Protein AF-A0A0F9ML04-F1 (afdb_monomer_lite)

Organism: NCBI:txid412755

Secondary structure (DSSP, 8-state):
---SS--TTS--HHHHHHHHHHHHSEEEHHHHHHHHHHHH--TT--HHHIIIIIIHHHHHTTSEEEEEEE--SSTTSPPEEEEEEPTTGGG-HHHHH-HHHHHHHHHHHT-

Radius of gyration: 14.28 Å; chains: 1; bounding box: 44×28×36 Å

Sequence (111 aa):
MPRGYGSESIRQVGIIIRDLLLEKGEAYGQELHKLVKEETGRKKSSYSSFSANYIHTLLKLGMIERTRREPSSVPGFVDRQYWSLTPGAKDLMDIWRDPQGAWNRLRRKAI

Structure (mmCIF, N/CA/C/O backbone):
data_AF-A0A0F9ML04-F1
#
_entry.id   AF-A0A0F9ML04-F1
#
loop_
_atom_site.group_PDB
_atom_site.id
_atom_site.type_symbol
_atom_site.label_atom_id
_atom_site.label_alt_id
_atom_site.label_comp_id
_atom_site.label_asym_id
_atom_site.label_entity_id
_atom_site.label_seq_id
_atom_site.pdbx_PDB_ins_code
_atom_site.Cartn_x
_atom_site.Cartn_y
_atom_site.Cartn_z
_atom_site.occupancy
_atom_site.B_iso_or_equiv
_atom_site.auth_seq_id
_atom_site.auth_comp_id
_atom_site.auth_asym_id
_atom_site.auth_atom_id
_atom_site.pdbx_PDB_model_num
ATOM 1 N N . MET A 1 1 ? 25.910 10.179 1.113 1.00 34.81 1 MET A N 1
ATOM 2 C CA . MET A 1 1 ? 24.772 9.482 1.758 1.00 34.81 1 MET A CA 1
ATOM 3 C C . MET A 1 1 ? 23.662 9.304 0.734 1.00 34.81 1 MET A C 1
ATOM 5 O O . MET A 1 1 ? 23.216 10.324 0.211 1.00 34.81 1 MET A O 1
ATOM 9 N N . PRO A 1 2 ? 23.223 8.080 0.392 1.00 34.88 2 PRO A N 1
ATOM 10 C CA . PRO A 1 2 ? 22.089 7.940 -0.505 1.00 34.88 2 PRO A CA 1
ATOM 11 C C . PRO A 1 2 ? 20.822 8.396 0.230 1.00 34.88 2 PRO A C 1
ATOM 13 O O . PRO A 1 2 ? 20.440 7.841 1.256 1.00 34.88 2 PRO A O 1
ATOM 16 N N . ARG A 1 3 ? 20.185 9.453 -0.285 1.00 41.03 3 ARG A N 1
ATOM 17 C CA . ARG A 1 3 ? 18.835 9.881 0.107 1.00 41.03 3 ARG A CA 1
ATOM 18 C C . ARG A 1 3 ? 17.837 8.917 -0.531 1.00 41.03 3 ARG A C 1
ATOM 20 O O . ARG A 1 3 ? 17.305 9.183 -1.602 1.00 41.03 3 ARG A O 1
ATOM 27 N N . GLY A 1 4 ? 17.633 7.768 0.092 1.00 47.66 4 GLY A N 1
ATOM 28 C CA . GLY A 1 4 ? 16.727 6.741 -0.406 1.00 47.66 4 GLY A CA 1
ATOM 29 C C . GLY A 1 4 ? 16.544 5.645 0.629 1.00 47.66 4 GLY A C 1
ATOM 30 O O . GLY A 1 4 ? 17.362 5.501 1.532 1.00 47.66 4 GLY A O 1
ATOM 31 N N . TYR A 1 5 ? 15.455 4.891 0.512 1.00 46.31 5 TYR A N 1
ATOM 32 C CA . TYR A 1 5 ? 15.099 3.754 1.368 1.00 46.31 5 TYR A CA 1
ATOM 33 C C . TYR A 1 5 ? 16.046 2.545 1.162 1.00 46.31 5 TYR A C 1
ATOM 35 O O . TYR A 1 5 ? 15.589 1.424 0.992 1.00 46.31 5 TYR A O 1
ATOM 43 N N . GLY A 1 6 ? 17.361 2.770 1.135 1.00 40.53 6 GLY A N 1
ATOM 44 C CA . GLY A 1 6 ? 18.384 1.790 0.765 1.00 40.53 6 GLY A CA 1
ATOM 45 C C . GLY A 1 6 ? 19.390 1.499 1.876 1.00 40.53 6 GLY A C 1
ATOM 46 O O . GLY A 1 6 ? 20.584 1.502 1.602 1.00 40.53 6 GLY A O 1
ATOM 47 N N . SER A 1 7 ? 18.946 1.285 3.119 1.00 43.53 7 SER A N 1
ATOM 48 C CA . SER A 1 7 ? 19.803 0.700 4.162 1.00 43.53 7 SER A CA 1
ATOM 49 C C . SER A 1 7 ? 19.232 -0.628 4.654 1.00 43.53 7 SER A C 1
ATOM 51 O O . SER A 1 7 ? 18.032 -0.748 4.889 1.00 43.53 7 SER A O 1
ATOM 53 N N . GLU A 1 8 ? 20.127 -1.594 4.832 1.00 41.16 8 GLU A N 1
ATOM 54 C CA . GLU A 1 8 ? 19.924 -3.015 5.165 1.00 41.16 8 GLU A CA 1
ATOM 55 C C . GLU A 1 8 ? 19.145 -3.270 6.478 1.00 41.16 8 GLU A C 1
ATOM 57 O O . GLU A 1 8 ? 18.614 -4.351 6.694 1.00 41.16 8 GLU A O 1
ATOM 62 N N . SER A 1 9 ? 18.991 -2.249 7.326 1.00 44.66 9 SER A N 1
ATOM 63 C CA . SER A 1 9 ? 18.186 -2.260 8.559 1.00 44.66 9 SER A CA 1
ATOM 64 C C . SER A 1 9 ? 16.701 -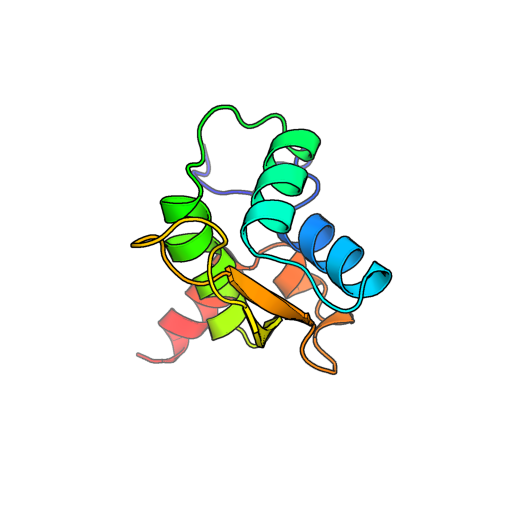1.923 8.365 1.00 44.66 9 SER A C 1
ATOM 66 O O . SER A 1 9 ? 15.922 -1.962 9.316 1.00 44.66 9 SER A O 1
ATOM 68 N N . ILE A 1 10 ? 16.282 -1.570 7.149 1.00 52.28 10 ILE A N 1
ATOM 69 C CA . ILE A 1 10 ? 14.879 -1.341 6.812 1.00 52.28 10 ILE A CA 1
ATOM 70 C C . ILE A 1 10 ? 14.360 -2.669 6.263 1.00 52.28 10 ILE A C 1
ATOM 72 O O . ILE A 1 10 ? 14.654 -2.997 5.114 1.00 52.28 10 ILE A O 1
ATOM 76 N N . ARG A 1 11 ? 13.535 -3.408 7.022 1.00 52.09 11 ARG A N 1
ATOM 77 C CA . ARG A 1 11 ? 12.521 -4.268 6.388 1.00 52.09 11 ARG A CA 1
ATOM 78 C C . ARG A 1 11 ? 11.821 -3.374 5.370 1.00 52.09 11 ARG A C 1
ATOM 80 O O . ARG A 1 11 ? 11.134 -2.427 5.755 1.00 52.09 11 ARG A O 1
ATOM 87 N N . GLN A 1 12 ? 12.143 -3.559 4.091 1.00 75.75 12 GLN A N 1
ATOM 88 C CA . GLN A 1 12 ? 11.762 -2.629 3.035 1.00 75.75 12 GLN A CA 1
ATOM 89 C C . GLN A 1 12 ? 10.254 -2.455 3.117 1.00 75.75 12 GLN A C 1
ATOM 91 O O . GLN A 1 12 ? 9.527 -3.441 3.153 1.00 75.75 12 GLN A O 1
ATOM 96 N N . VAL A 1 13 ? 9.793 -1.207 3.221 1.00 84.81 13 VAL A N 1
ATOM 97 C CA . VAL A 1 13 ? 8.381 -0.859 3.468 1.00 84.81 13 VAL A CA 1
ATOM 98 C C . VAL A 1 13 ? 7.429 -1.645 2.556 1.00 84.81 13 VAL A C 1
ATOM 100 O O . VAL A 1 13 ? 6.323 -1.987 2.958 1.00 84.81 13 VAL A O 1
ATOM 103 N N . GLY A 1 14 ? 7.887 -1.990 1.353 1.00 87.12 14 GLY A N 1
ATOM 104 C CA . GLY A 1 14 ? 7.126 -2.748 0.376 1.00 87.12 14 GLY A CA 1
ATOM 105 C C . GLY A 1 14 ? 6.911 -4.189 0.813 1.00 87.12 14 GLY A C 1
ATOM 106 O O . GLY A 1 14 ? 5.805 -4.683 0.682 1.00 87.12 14 GLY A O 1
ATOM 107 N N . ILE A 1 15 ? 7.915 -4.834 1.406 1.00 89.81 15 ILE A N 1
ATOM 108 C CA . ILE A 1 15 ? 7.807 -6.189 1.957 1.00 89.81 15 ILE A CA 1
ATOM 109 C C . ILE A 1 15 ? 6.800 -6.224 3.111 1.00 89.81 15 ILE A C 1
ATOM 111 O O . ILE A 1 15 ? 5.943 -7.096 3.126 1.00 89.81 15 ILE A O 1
ATOM 115 N N . ILE A 1 16 ? 6.833 -5.234 4.014 1.00 89.69 16 ILE A N 1
ATOM 116 C CA . ILE A 1 16 ? 5.864 -5.132 5.122 1.00 89.69 16 ILE A CA 1
ATOM 117 C C . ILE A 1 16 ? 4.433 -5.033 4.580 1.00 89.69 16 ILE A C 1
ATOM 119 O O . ILE A 1 16 ? 3.539 -5.745 5.030 1.00 89.69 16 ILE A O 1
ATOM 123 N N . ILE A 1 17 ? 4.214 -4.160 3.592 1.00 91.06 17 ILE A N 1
ATOM 124 C CA . ILE A 1 17 ? 2.897 -3.994 2.968 1.00 91.06 17 ILE A CA 1
ATOM 125 C C . ILE A 1 17 ? 2.479 -5.261 2.218 1.00 91.06 17 ILE A C 1
ATOM 127 O O . ILE A 1 17 ? 1.332 -5.679 2.344 1.00 91.06 17 ILE A O 1
ATOM 131 N N . ARG A 1 18 ? 3.391 -5.886 1.464 1.00 93.06 18 ARG A N 1
ATOM 132 C CA . ARG A 1 18 ? 3.134 -7.139 0.746 1.00 93.06 18 ARG A CA 1
ATOM 133 C C . ARG A 1 18 ? 2.669 -8.223 1.705 1.00 93.06 18 ARG A C 1
ATOM 135 O O . ARG A 1 18 ? 1.651 -8.846 1.443 1.00 93.06 18 ARG A O 1
ATOM 142 N N . ASP A 1 19 ? 3.404 -8.443 2.789 1.00 91.75 19 ASP A N 1
ATOM 143 C CA . ASP A 1 19 ? 3.107 -9.515 3.738 1.00 91.75 19 ASP A CA 1
ATOM 144 C C . ASP A 1 19 ? 1.760 -9.281 4.426 1.00 91.75 19 ASP A C 1
ATOM 146 O O . ASP A 1 19 ? 0.947 -10.200 4.484 1.00 91.75 19 ASP A O 1
ATOM 150 N N . LEU A 1 20 ? 1.459 -8.036 4.816 1.00 91.69 20 LEU A N 1
ATOM 151 C CA . LEU A 1 20 ? 0.153 -7.698 5.384 1.00 91.69 20 LEU A CA 1
ATOM 152 C C . LEU A 1 20 ? -0.995 -7.943 4.395 1.00 91.69 20 LEU A C 1
ATOM 154 O O . LEU A 1 20 ? -2.039 -8.470 4.772 1.00 91.69 20 LEU A O 1
ATOM 158 N N . LEU A 1 21 ? -0.825 -7.545 3.132 1.00 93.06 21 LEU A N 1
ATOM 159 C CA . LEU A 1 21 ? -1.847 -7.739 2.103 1.00 93.06 21 LEU A CA 1
ATOM 160 C C . LEU A 1 21 ? -1.985 -9.211 1.690 1.00 93.06 21 LEU A C 1
ATOM 162 O O . LEU A 1 21 ? -3.077 -9.623 1.316 1.00 93.06 21 LEU A O 1
ATOM 166 N N . LEU A 1 22 ? -0.916 -10.009 1.773 1.00 92.38 22 LEU A N 1
ATOM 167 C CA . LEU A 1 22 ? -0.983 -11.460 1.577 1.00 92.38 22 LEU A CA 1
ATOM 168 C C . LEU A 1 22 ? -1.755 -12.141 2.709 1.00 92.38 22 LEU A C 1
ATOM 170 O O . LEU A 1 22 ? -2.521 -13.061 2.446 1.00 92.38 22 LEU A O 1
ATOM 174 N N . GLU A 1 23 ? -1.556 -11.691 3.947 1.00 92.31 23 GLU A N 1
ATOM 175 C CA . GLU A 1 23 ? -2.216 -12.250 5.126 1.00 92.31 23 GLU A CA 1
ATOM 176 C C . GLU A 1 23 ? -3.701 -11.865 5.193 1.00 92.31 23 GLU A C 1
ATOM 178 O O . GLU A 1 23 ? -4.557 -12.723 5.401 1.00 92.31 23 GLU A O 1
ATOM 183 N N . LYS A 1 24 ? -4.021 -10.579 5.001 1.00 92.75 24 LYS A N 1
ATOM 184 C CA . LYS A 1 24 ? -5.389 -10.052 5.144 1.00 92.75 24 LYS A CA 1
ATOM 185 C C . LYS A 1 24 ? -6.210 -10.062 3.853 1.00 92.75 24 LYS A C 1
ATOM 187 O O . LYS A 1 24 ? -7.423 -9.875 3.907 1.00 92.75 24 LYS A O 1
ATOM 192 N N . GLY A 1 25 ? -5.573 -10.204 2.691 1.00 92.69 25 GLY A N 1
ATOM 193 C CA . GLY A 1 25 ? -6.191 -10.025 1.371 1.00 92.69 25 GLY A CA 1
ATOM 194 C C . GLY A 1 25 ? -6.392 -8.554 0.987 1.00 92.69 25 GLY A C 1
ATOM 195 O O . GLY A 1 25 ? -6.001 -8.134 -0.103 1.00 92.69 25 GLY A O 1
ATOM 196 N N . GLU A 1 26 ? -6.942 -7.745 1.896 1.00 93.50 26 GLU A N 1
ATOM 197 C CA . GLU A 1 26 ? -7.064 -6.294 1.742 1.00 93.50 26 GLU A CA 1
ATOM 198 C C . GLU A 1 26 ? -6.759 -5.536 3.040 1.00 93.50 26 GLU A C 1
ATOM 200 O O . GLU A 1 26 ? -6.907 -6.059 4.145 1.00 93.50 26 GLU A O 1
ATOM 205 N N . ALA A 1 27 ? -6.333 -4.278 2.916 1.00 93.25 27 ALA A N 1
ATOM 206 C CA . ALA A 1 27 ? -6.073 -3.414 4.064 1.00 93.25 27 ALA A CA 1
ATOM 207 C C . ALA A 1 27 ? -6.434 -1.954 3.788 1.00 93.25 27 ALA A C 1
ATOM 209 O O . ALA A 1 27 ? -6.275 -1.441 2.672 1.00 93.25 27 ALA A O 1
ATOM 210 N N . TYR A 1 28 ? -6.869 -1.254 4.835 1.00 91.81 28 TYR A N 1
ATOM 211 C CA . TYR A 1 28 ? -7.104 0.181 4.763 1.00 91.81 28 TYR A CA 1
ATOM 212 C C . TYR A 1 28 ? -5.775 0.945 4.694 1.00 91.81 28 TYR A C 1
ATOM 214 O O . TYR A 1 28 ? -4.809 0.624 5.389 1.00 91.81 28 TYR A O 1
ATOM 222 N N . GLY A 1 29 ? -5.726 2.025 3.909 1.00 89.31 29 GLY A N 1
ATOM 223 C CA . GLY A 1 29 ? -4.531 2.863 3.782 1.00 89.31 29 GLY A CA 1
ATOM 224 C C . GLY A 1 29 ? -3.924 3.321 5.119 1.00 89.31 29 GLY A C 1
ATOM 225 O O . GLY A 1 29 ? -2.699 3.318 5.257 1.00 89.31 29 GLY A O 1
ATOM 226 N N . GLN A 1 30 ? -4.738 3.690 6.119 1.00 88.31 30 GLN A N 1
ATOM 227 C CA . GLN A 1 30 ? -4.206 4.080 7.438 1.00 88.31 30 GLN A CA 1
ATOM 228 C C . GLN A 1 30 ? -3.639 2.888 8.216 1.00 88.31 30 GLN A C 1
ATOM 230 O O . GLN A 1 30 ? -2.669 3.067 8.945 1.00 88.31 30 GLN A O 1
ATOM 235 N N . GLU A 1 31 ? -4.203 1.685 8.068 1.00 89.69 31 GLU A N 1
ATOM 236 C CA . GLU A 1 31 ? -3.646 0.481 8.700 1.00 89.69 31 GLU A CA 1
ATOM 237 C C . GLU A 1 31 ? -2.255 0.180 8.140 1.00 89.69 31 GLU A C 1
ATOM 239 O O . GLU A 1 31 ? -1.322 -0.045 8.909 1.00 89.69 31 GLU A O 1
ATOM 244 N N . LEU A 1 32 ? -2.092 0.281 6.813 1.00 91.00 32 LEU A N 1
ATOM 245 C CA . LEU A 1 32 ? -0.788 0.159 6.156 1.00 91.00 32 LEU A CA 1
ATOM 246 C C . LEU A 1 32 ? 0.205 1.190 6.704 1.00 91.00 32 LEU A C 1
ATOM 248 O O . LEU A 1 32 ? 1.338 0.854 7.040 1.00 91.00 32 LEU A O 1
ATOM 252 N N . HIS A 1 33 ? -0.217 2.452 6.818 1.00 90.00 33 HIS A N 1
ATOM 253 C CA . HIS A 1 33 ? 0.640 3.524 7.329 1.00 90.00 33 HIS A CA 1
ATOM 254 C C . HIS A 1 33 ? 1.045 3.302 8.788 1.00 90.00 33 HIS A C 1
ATOM 256 O O . HIS A 1 33 ? 2.217 3.485 9.126 1.00 90.00 33 HIS A O 1
ATOM 262 N N . LYS A 1 34 ? 0.097 2.884 9.633 1.00 89.12 34 LYS A N 1
ATOM 263 C CA . LYS A 1 34 ? 0.330 2.586 11.047 1.00 89.12 34 LYS A CA 1
ATOM 264 C C . LYS A 1 34 ? 1.336 1.449 11.208 1.00 89.12 34 LYS A C 1
ATOM 266 O O . LYS A 1 34 ? 2.343 1.655 11.880 1.00 89.12 34 LYS A O 1
ATOM 271 N N . LEU A 1 35 ? 1.119 0.323 10.526 1.00 88.50 35 LEU A N 1
ATOM 272 C CA . LEU A 1 35 ? 2.024 -0.826 10.579 1.00 88.50 35 LEU A CA 1
ATOM 273 C C . LEU A 1 35 ? 3.434 -0.441 10.122 1.00 88.50 35 LEU A C 1
ATOM 275 O O . LEU A 1 35 ? 4.413 -0.697 10.811 1.00 88.50 35 LEU A O 1
ATOM 279 N N . VAL A 1 36 ? 3.547 0.257 8.989 1.00 86.56 36 VAL A N 1
ATOM 280 C CA . VAL A 1 36 ? 4.845 0.727 8.484 1.00 86.56 36 VAL A CA 1
ATOM 281 C C . VAL A 1 36 ? 5.537 1.640 9.494 1.00 86.56 36 VAL A C 1
ATOM 283 O O .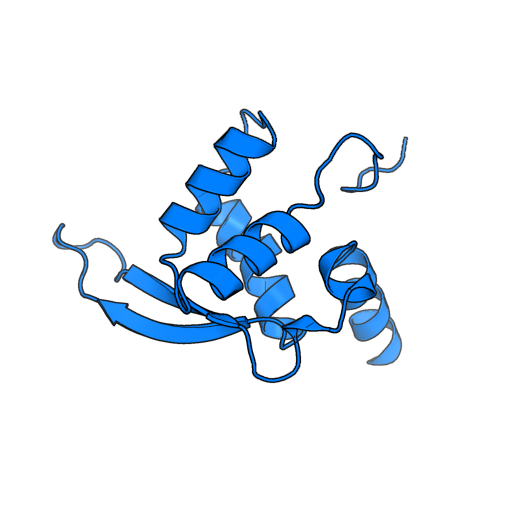 VAL A 1 36 ? 6.756 1.582 9.643 1.00 86.56 36 VAL A O 1
ATOM 286 N N . LYS A 1 37 ? 4.796 2.501 10.191 1.00 85.25 37 LYS A N 1
ATOM 287 C CA . LYS A 1 37 ? 5.361 3.396 11.204 1.00 85.25 37 LYS A CA 1
ATOM 288 C C . LYS A 1 37 ? 5.870 2.629 12.428 1.00 85.25 37 LYS A C 1
ATOM 290 O O . LYS A 1 37 ? 6.946 2.967 12.920 1.00 85.25 37 LYS A O 1
ATOM 295 N N . GLU A 1 38 ? 5.113 1.638 12.890 1.00 85.62 38 GLU A N 1
ATOM 296 C CA . GLU A 1 38 ? 5.465 0.765 14.017 1.00 85.62 38 GLU A CA 1
ATOM 297 C C . GLU A 1 38 ? 6.712 -0.065 13.691 1.00 85.62 38 GLU A C 1
ATOM 299 O O . GLU A 1 38 ? 7.709 0.023 14.404 1.00 85.62 38 GLU A O 1
ATOM 304 N N . GLU A 1 39 ? 6.713 -0.746 12.545 1.00 82.44 39 GLU A N 1
ATOM 305 C CA . GLU A 1 39 ? 7.802 -1.629 12.107 1.00 82.44 39 GLU A CA 1
ATOM 306 C C . GLU A 1 39 ? 9.090 -0.876 11.740 1.00 82.44 39 GLU A C 1
ATOM 308 O O . GLU A 1 39 ? 10.195 -1.363 11.962 1.00 82.44 39 GLU A O 1
ATOM 313 N N . THR A 1 40 ? 8.985 0.328 11.163 1.00 77.06 40 THR A N 1
ATOM 314 C CA . THR A 1 40 ? 10.178 1.098 10.756 1.00 77.06 40 THR A CA 1
ATOM 315 C C . THR A 1 40 ? 10.695 2.052 11.832 1.00 77.06 40 THR A C 1
ATOM 317 O O . THR A 1 40 ? 11.734 2.684 11.628 1.00 77.06 40 THR A O 1
ATOM 320 N N . GLY A 1 41 ? 9.959 2.244 12.932 1.00 73.50 41 GLY A N 1
ATOM 321 C CA . GLY A 1 41 ? 10.287 3.217 13.982 1.00 73.50 41 GLY A CA 1
ATOM 322 C C . GLY A 1 41 ? 10.354 4.678 13.502 1.00 73.50 41 GLY A C 1
ATOM 323 O O . GLY A 1 41 ? 10.867 5.558 14.204 1.00 73.50 41 GLY A O 1
ATOM 324 N N . ARG A 1 42 ? 9.873 4.986 12.287 1.00 67.19 42 ARG A N 1
ATOM 325 C CA . ARG A 1 42 ? 10.027 6.314 11.678 1.00 67.19 42 ARG A CA 1
ATOM 326 C C . ARG A 1 42 ? 9.050 7.318 12.280 1.00 67.19 42 ARG A C 1
ATOM 328 O O . ARG A 1 42 ? 7.853 7.296 12.017 1.00 67.19 42 ARG A O 1
ATOM 335 N N . LYS A 1 43 ? 9.584 8.308 12.998 1.00 57.47 43 LYS A N 1
ATOM 336 C CA . LYS A 1 43 ? 8.789 9.356 13.667 1.00 57.47 43 LYS A CA 1
ATOM 337 C C . LYS A 1 43 ? 8.015 10.320 12.743 1.00 57.47 43 LYS A C 1
ATOM 339 O O . LYS A 1 43 ? 7.122 10.992 13.246 1.00 57.47 43 LYS A O 1
ATOM 344 N N . LYS A 1 44 ? 8.340 10.451 11.444 1.00 55.59 44 LYS A N 1
ATOM 345 C CA . LYS A 1 44 ? 7.987 11.662 10.657 1.00 55.59 44 LYS A CA 1
ATOM 346 C C . LYS A 1 44 ? 7.180 11.492 9.356 1.00 55.59 44 LYS A C 1
ATOM 348 O O . LYS A 1 44 ? 6.961 12.500 8.690 1.00 55.59 44 LYS A O 1
ATOM 353 N N . SER A 1 45 ? 6.721 10.304 8.948 1.00 69.00 45 SER A N 1
ATOM 354 C CA . SER A 1 45 ? 5.856 10.240 7.751 1.00 69.00 45 SER A CA 1
ATOM 355 C C . SER A 1 45 ? 4.399 10.532 8.124 1.00 69.00 45 SER A C 1
ATOM 357 O O . SER A 1 45 ? 3.810 9.844 8.957 1.00 69.00 45 SER A O 1
ATOM 359 N N . SER A 1 46 ? 3.811 11.572 7.529 1.00 83.81 46 SER A N 1
ATOM 360 C CA . SER A 1 46 ? 2.364 11.792 7.590 1.00 83.81 46 SER A CA 1
ATOM 361 C C . SER A 1 46 ? 1.649 10.803 6.668 1.00 83.81 46 SER A C 1
ATOM 363 O O . SER A 1 46 ? 2.224 10.350 5.671 1.00 83.81 46 SER A O 1
ATOM 3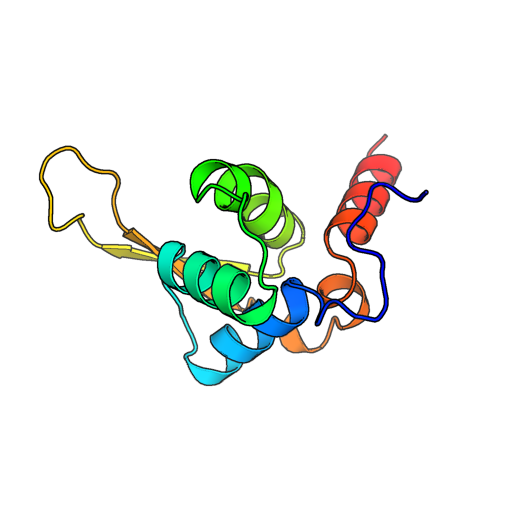65 N N . TYR A 1 47 ? 0.382 10.505 6.965 1.00 85.00 47 TYR A N 1
ATOM 366 C CA . TYR A 1 47 ? -0.443 9.662 6.098 1.00 85.00 47 TYR A CA 1
ATOM 367 C C . TYR A 1 47 ? -0.551 10.244 4.682 1.00 85.00 47 TYR A C 1
ATOM 369 O O . TYR A 1 47 ? -0.414 9.518 3.703 1.00 85.00 47 TYR A O 1
ATOM 377 N N . SER A 1 48 ? -0.709 11.568 4.565 1.00 85.31 48 SER A N 1
ATOM 378 C CA . SER A 1 48 ? -0.773 12.254 3.269 1.00 85.31 48 SER A CA 1
ATOM 379 C C . SER A 1 48 ? 0.488 12.005 2.432 1.00 85.31 48 SER A C 1
ATOM 381 O O . SER A 1 48 ? 0.393 11.550 1.294 1.00 85.31 48 SER A O 1
ATOM 383 N N . SER A 1 49 ? 1.681 12.178 3.015 1.00 83.62 49 SER A N 1
ATOM 384 C CA . SER A 1 49 ? 2.942 11.910 2.313 1.00 83.62 49 SER A CA 1
ATOM 385 C C . SER A 1 49 ? 3.124 10.431 1.977 1.00 83.62 49 SER A C 1
ATOM 387 O O . SER A 1 49 ? 3.654 10.111 0.912 1.00 83.62 49 SER A O 1
ATOM 389 N N . PHE A 1 50 ? 2.697 9.526 2.860 1.00 87.31 50 PHE A N 1
ATOM 390 C CA . PHE A 1 50 ? 2.732 8.086 2.609 1.00 87.31 50 PHE A CA 1
ATOM 391 C C . PHE A 1 50 ? 1.806 7.693 1.450 1.00 87.31 50 PHE A C 1
ATOM 393 O O . PHE A 1 50 ? 2.231 6.996 0.531 1.00 87.31 50 PHE A O 1
ATOM 400 N N . SER A 1 51 ? 0.577 8.206 1.435 1.00 86.94 51 SER A N 1
ATOM 401 C CA . SER A 1 51 ? -0.391 7.946 0.373 1.00 86.94 51 SER A CA 1
ATOM 402 C C . SER A 1 51 ? 0.064 8.535 -0.968 1.00 86.94 51 SER A C 1
ATOM 404 O O . SER A 1 51 ? 0.059 7.844 -1.986 1.00 86.94 51 SER A O 1
ATOM 406 N N . ALA A 1 52 ? 0.487 9.802 -0.977 1.00 85.88 52 ALA A N 1
ATOM 407 C CA . ALA A 1 52 ? 0.854 10.518 -2.198 1.00 85.88 52 ALA A CA 1
ATOM 408 C C . ALA A 1 52 ? 2.135 9.983 -2.850 1.00 85.88 52 ALA A C 1
ATOM 410 O O . ALA A 1 52 ? 2.228 9.969 -4.073 1.00 85.88 52 ALA A O 1
ATOM 411 N N . ASN A 1 53 ? 3.113 9.536 -2.055 1.00 84.88 53 ASN A N 1
ATOM 412 C CA . ASN A 1 53 ? 4.391 9.067 -2.593 1.00 84.88 53 ASN A CA 1
ATOM 413 C C . ASN A 1 53 ? 4.457 7.544 -2.679 1.00 84.88 53 ASN A C 1
ATOM 415 O O . ASN A 1 53 ? 4.833 7.005 -3.715 1.00 84.88 53 ASN A O 1
ATOM 419 N N . TYR A 1 54 ? 4.101 6.834 -1.608 1.00 87.88 54 TYR A N 1
ATOM 420 C CA . TYR A 1 54 ? 4.349 5.399 -1.513 1.00 87.88 54 TYR A CA 1
ATOM 421 C C . TYR A 1 54 ? 3.224 4.574 -2.135 1.00 87.88 54 TYR A C 1
ATOM 423 O O . TYR A 1 54 ? 3.459 3.837 -3.091 1.00 87.88 54 TYR A O 1
ATOM 431 N N . ILE A 1 55 ? 1.989 4.757 -1.658 1.00 91.00 55 ILE A N 1
ATOM 432 C CA . ILE A 1 55 ? 0.813 4.057 -2.202 1.00 91.00 55 ILE A CA 1
ATOM 433 C C . ILE A 1 55 ? 0.624 4.400 -3.681 1.00 91.00 55 ILE A C 1
ATOM 435 O O . ILE A 1 55 ? 0.394 3.508 -4.493 1.00 91.00 55 ILE A O 1
ATOM 439 N N . HIS A 1 56 ? 0.801 5.670 -4.060 1.00 90.75 56 HIS A N 1
ATOM 440 C CA . HIS A 1 56 ? 0.754 6.068 -5.466 1.00 90.75 56 HIS A CA 1
ATOM 441 C C . HIS A 1 56 ? 1.802 5.345 -6.324 1.00 90.75 56 HIS A C 1
ATOM 443 O O . HIS A 1 56 ? 1.481 4.895 -7.420 1.00 90.75 56 HIS A O 1
ATOM 449 N N . THR A 1 57 ? 3.035 5.201 -5.829 1.00 91.06 57 THR A N 1
ATOM 450 C CA . THR A 1 57 ? 4.099 4.478 -6.541 1.00 91.06 57 THR A CA 1
ATOM 451 C C . THR A 1 57 ? 3.743 3.006 -6.727 1.00 91.06 57 THR A C 1
ATOM 453 O O . THR A 1 57 ? 3.847 2.495 -7.839 1.00 91.06 57 THR A O 1
ATOM 456 N N . LEU A 1 58 ? 3.263 2.333 -5.677 1.00 92.69 58 LEU A N 1
ATOM 457 C CA . LEU A 1 58 ? 2.829 0.935 -5.766 1.00 92.69 58 LEU A CA 1
ATOM 458 C C . LEU A 1 58 ? 1.671 0.755 -6.755 1.00 92.69 58 LEU A C 1
ATOM 460 O O . LEU A 1 58 ? 1.698 -0.171 -7.562 1.00 92.69 58 LEU A O 1
ATOM 464 N N . LEU A 1 59 ? 0.701 1.671 -6.741 1.00 93.62 59 LEU A N 1
ATOM 465 C CA . LEU A 1 59 ? -0.418 1.667 -7.682 1.00 93.62 59 LEU A CA 1
ATOM 466 C C . LEU A 1 59 ? 0.063 1.848 -9.128 1.00 93.62 59 LEU A C 1
ATOM 468 O O . LEU A 1 59 ? -0.376 1.139 -10.027 1.00 93.62 59 LEU A O 1
ATOM 472 N N . LYS A 1 60 ? 0.992 2.780 -9.366 1.00 92.25 60 LYS A N 1
ATOM 473 C CA . LYS A 1 60 ? 1.556 3.035 -10.700 1.00 92.25 60 LYS A CA 1
ATOM 474 C C . LYS A 1 60 ? 2.415 1.889 -11.228 1.00 92.25 60 LYS A C 1
ATOM 476 O O . LYS A 1 60 ? 2.505 1.718 -12.439 1.00 92.25 60 LYS A O 1
ATOM 481 N N . LEU A 1 61 ? 3.029 1.123 -10.335 1.00 91.38 61 LEU A N 1
ATOM 482 C CA . LEU A 1 61 ? 3.770 -0.091 -10.667 1.00 91.38 61 LEU A CA 1
ATOM 483 C C . LEU A 1 61 ? 2.867 -1.321 -10.829 1.0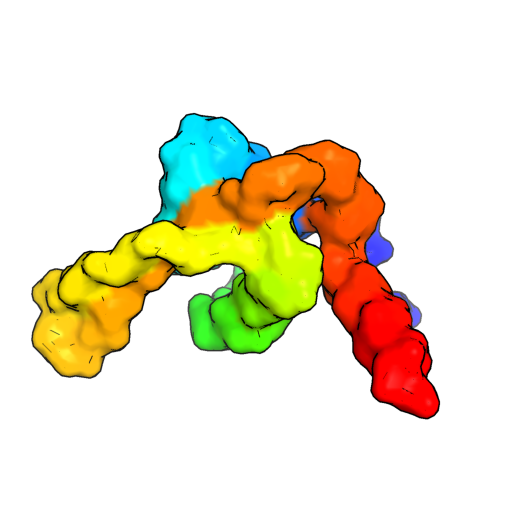0 91.38 61 LEU A C 1
ATOM 485 O O . LEU A 1 61 ? 3.376 -2.385 -11.159 1.00 91.38 61 LEU A O 1
ATOM 489 N N . GLY A 1 62 ? 1.556 -1.196 -10.589 1.00 94.12 62 GLY A N 1
ATOM 490 C CA . GLY A 1 62 ? 0.617 -2.316 -10.657 1.00 94.12 62 GLY A CA 1
ATOM 491 C C . GLY A 1 62 ? 0.786 -3.327 -9.523 1.00 94.12 62 GLY A C 1
ATOM 492 O O . GLY A 1 62 ? 0.341 -4.461 -9.651 1.00 94.12 62 GLY A O 1
ATOM 493 N N . MET A 1 63 ? 1.422 -2.940 -8.416 1.00 95.06 63 MET A N 1
ATOM 494 C CA . MET A 1 63 ? 1.705 -3.836 -7.288 1.00 95.06 63 MET A CA 1
ATOM 495 C C . MET A 1 63 ? 0.492 -4.029 -6.376 1.00 95.06 63 MET A C 1
ATOM 497 O O . MET A 1 63 ? 0.342 -5.073 -5.743 1.00 95.06 63 MET A O 1
ATOM 501 N N . ILE A 1 64 ? -0.350 -3.001 -6.299 1.00 96.00 64 ILE A N 1
ATOM 502 C CA . ILE A 1 64 ? -1.593 -2.991 -5.534 1.00 96.00 64 ILE A CA 1
ATOM 503 C C . ILE A 1 64 ? -2.715 -2.409 -6.383 1.00 96.00 64 ILE A C 1
ATOM 505 O O . ILE A 1 64 ? -2.468 -1.587 -7.272 1.00 96.00 64 ILE A O 1
ATOM 509 N N . GLU A 1 65 ? -3.946 -2.743 -6.027 1.00 95.56 65 GLU A N 1
ATOM 510 C CA . GLU A 1 65 ? -5.151 -2.209 -6.650 1.00 95.56 65 GLU A CA 1
ATOM 511 C C . GLU A 1 65 ? -6.155 -1.702 -5.610 1.00 95.56 65 GLU A C 1
ATOM 513 O O . GLU A 1 65 ? -6.052 -1.984 -4.415 1.00 95.56 65 GLU A O 1
ATOM 518 N N . ARG A 1 66 ? -7.105 -0.876 -6.060 1.00 94.69 66 ARG A N 1
ATOM 519 C CA . ARG A 1 66 ? -8.189 -0.363 -5.212 1.00 94.69 66 ARG A CA 1
ATOM 520 C C . ARG A 1 66 ? -9.283 -1.421 -5.137 1.00 94.69 66 ARG A C 1
ATOM 522 O O . ARG A 1 66 ? -9.841 -1.742 -6.179 1.00 94.69 66 ARG A O 1
ATOM 529 N N . THR A 1 67 ? -9.643 -1.874 -3.938 1.00 93.38 67 THR A N 1
ATOM 530 C CA . THR A 1 67 ? -10.734 -2.851 -3.771 1.00 93.38 67 THR A CA 1
ATOM 531 C C . THR A 1 67 ? -12.071 -2.170 -3.538 1.00 93.38 67 THR A C 1
ATOM 533 O O . THR A 1 67 ? -12.947 -2.171 -4.398 1.00 93.38 67 THR A O 1
ATOM 536 N N . ARG A 1 68 ? -12.228 -1.538 -2.376 1.00 91.81 68 ARG A N 1
ATOM 537 C CA . ARG A 1 68 ? -13.487 -0.928 -1.954 1.00 91.81 68 ARG A CA 1
ATOM 538 C C . ARG A 1 68 ? -13.280 0.396 -1.243 1.00 91.81 68 ARG A C 1
ATOM 540 O O . ARG A 1 68 ? -12.187 0.721 -0.769 1.00 91.81 68 ARG A O 1
ATOM 547 N N . ARG A 1 69 ? -14.360 1.170 -1.205 1.00 91.75 69 ARG A N 1
ATOM 548 C CA . ARG A 1 69 ? -14.463 2.406 -0.436 1.00 91.75 69 ARG A CA 1
ATOM 549 C C . ARG A 1 69 ? -15.528 2.245 0.627 1.00 91.75 69 ARG A C 1
ATOM 551 O O . ARG A 1 69 ? -16.613 1.756 0.329 1.00 91.75 69 ARG A O 1
ATOM 558 N N . GLU A 1 70 ? -15.213 2.677 1.836 1.00 90.62 70 GLU A N 1
ATOM 559 C CA . GLU A 1 70 ? -16.188 2.790 2.914 1.00 90.62 70 GLU A CA 1
ATOM 560 C C . GLU A 1 70 ? -16.334 4.260 3.309 1.00 90.62 70 GLU A C 1
ATOM 562 O O . GLU A 1 70 ? -15.316 4.952 3.423 1.00 90.62 70 GLU A O 1
ATOM 567 N N . PRO A 1 71 ? -17.560 4.744 3.561 1.00 88.38 71 PRO A N 1
ATOM 568 C CA . PRO A 1 71 ? -17.763 6.076 4.102 1.00 88.38 71 PRO A CA 1
ATOM 569 C C . PRO A 1 71 ? -16.955 6.277 5.382 1.00 88.38 71 PRO A C 1
ATOM 571 O O . PRO A 1 71 ? -16.874 5.389 6.240 1.00 88.38 71 PRO A O 1
ATOM 574 N N . SER A 1 72 ? -16.357 7.455 5.533 1.00 83.56 72 SER A N 1
ATOM 575 C CA . SER A 1 72 ? -15.755 7.810 6.815 1.00 83.56 72 SER A CA 1
ATOM 576 C C . SER A 1 72 ? -16.831 7.848 7.902 1.00 83.56 72 SER A C 1
ATOM 578 O O . SER A 1 72 ? -17.894 8.436 7.722 1.00 83.56 72 SER A O 1
ATOM 580 N N . SER A 1 73 ? -16.530 7.286 9.075 1.00 81.19 73 SER A N 1
ATOM 581 C CA . SER A 1 73 ? -17.393 7.406 10.258 1.00 81.19 73 SER A CA 1
ATOM 582 C C . SER A 1 73 ? -17.515 8.853 10.763 1.00 81.19 73 SER A C 1
ATOM 584 O O . SER A 1 73 ? -18.374 9.134 11.592 1.00 81.19 73 SER A O 1
ATOM 586 N N . VAL A 1 74 ? -16.653 9.762 10.290 1.00 81.88 74 VAL A N 1
ATOM 587 C CA . VAL A 1 74 ? -16.678 11.191 10.624 1.00 81.88 74 VAL A CA 1
ATOM 588 C C . VAL A 1 74 ? -17.194 11.986 9.418 1.00 81.88 74 VAL A C 1
ATOM 590 O O . VAL A 1 74 ? -16.553 11.940 8.362 1.00 81.88 74 VAL A O 1
ATOM 593 N N . PRO A 1 75 ? -18.306 12.735 9.551 1.00 80.81 75 PRO A N 1
ATOM 594 C CA . PRO A 1 75 ? -18.832 13.580 8.481 1.00 80.81 75 PRO A CA 1
ATOM 595 C C . PRO A 1 75 ? -17.801 14.600 7.978 1.00 80.81 75 PRO A C 1
ATOM 597 O O . PRO A 1 75 ? -17.098 15.228 8.768 1.00 80.81 75 PRO A O 1
ATOM 600 N N . GLY A 1 76 ? -17.704 14.766 6.656 1.00 78.56 76 GLY A N 1
ATOM 601 C CA . GLY A 1 76 ? -16.766 15.700 6.015 1.00 78.56 76 GLY A CA 1
ATOM 602 C C . GLY A 1 76 ? -15.325 15.189 5.875 1.00 78.56 76 GLY A C 1
ATOM 603 O O . GLY A 1 76 ? -14.495 15.874 5.280 1.00 78.56 76 GLY A O 1
ATOM 604 N N . PHE A 1 77 ? -15.016 13.990 6.379 1.00 81.88 77 PHE A N 1
ATOM 605 C CA . PHE A 1 77 ? -13.724 13.339 6.157 1.00 81.88 77 PHE A CA 1
ATOM 606 C C . PHE A 1 77 ? -13.756 12.468 4.901 1.00 81.88 77 PHE A C 1
ATOM 608 O O . PHE A 1 77 ? -14.798 11.959 4.500 1.00 81.88 77 PHE A O 1
ATOM 615 N N . VAL A 1 78 ? -12.582 12.281 4.295 1.00 83.31 78 VAL A N 1
ATOM 616 C CA . VAL A 1 78 ? -12.415 11.461 3.091 1.00 83.31 78 VAL A CA 1
ATOM 617 C C . VAL A 1 78 ? -12.740 9.997 3.392 1.00 83.31 78 VAL A C 1
ATOM 619 O O . VAL A 1 78 ? -12.285 9.457 4.403 1.00 83.31 78 VAL A O 1
ATOM 622 N N . ASP A 1 79 ? -13.471 9.355 2.481 1.00 89.38 79 ASP A N 1
ATOM 623 C CA . ASP A 1 79 ? -13.791 7.929 2.537 1.00 89.38 79 ASP A CA 1
ATOM 624 C C . ASP A 1 79 ? -12.548 7.051 2.718 1.00 89.38 79 ASP A C 1
ATOM 626 O O . ASP A 1 79 ? -11.445 7.329 2.224 1.00 89.38 79 ASP A O 1
ATOM 630 N N . ARG A 1 80 ? -12.741 5.933 3.414 1.00 90.44 80 ARG A N 1
ATOM 631 C CA . ARG A 1 80 ? -11.708 4.926 3.623 1.00 90.44 80 ARG A CA 1
ATOM 632 C C . ARG A 1 80 ? -11.492 4.149 2.333 1.00 90.44 80 ARG A C 1
ATOM 634 O O . ARG A 1 80 ? -12.395 3.477 1.852 1.00 90.44 80 ARG A O 1
ATOM 641 N N . GLN A 1 81 ? -10.282 4.216 1.788 1.00 93.00 81 GLN A N 1
ATOM 642 C CA . GLN A 1 81 ? -9.876 3.435 0.621 1.00 93.00 81 GLN A CA 1
ATOM 643 C C . GLN A 1 81 ? -9.080 2.200 1.050 1.00 93.00 81 GLN A C 1
ATOM 645 O O . GLN A 1 81 ? -8.019 2.332 1.673 1.00 93.00 81 GLN A O 1
ATOM 650 N N . TYR A 1 82 ? -9.578 1.030 0.659 1.00 94.56 82 TYR A N 1
ATOM 651 C CA . TYR A 1 82 ? -8.916 -0.258 0.843 1.00 94.56 82 TYR A CA 1
ATOM 652 C C . TYR A 1 82 ? -8.103 -0.642 -0.393 1.00 94.56 82 TYR A C 1
ATOM 654 O O . TYR A 1 82 ? -8.408 -0.214 -1.517 1.00 94.56 82 TYR A O 1
ATOM 662 N N . TRP A 1 83 ? -7.048 -1.413 -0.152 1.00 95.44 83 TRP A N 1
ATOM 663 C CA . TRP A 1 83 ? -6.090 -1.860 -1.154 1.00 95.44 83 TRP A CA 1
ATOM 664 C C . TRP A 1 83 ? -5.858 -3.357 -1.018 1.00 95.44 83 TRP A C 1
ATOM 666 O O . TRP A 1 83 ? -5.767 -3.847 0.106 1.00 95.44 83 TRP A O 1
ATOM 676 N N . SER A 1 84 ? -5.702 -4.047 -2.141 1.00 96.06 84 SER A N 1
ATOM 677 C CA . SER A 1 84 ? -5.269 -5.445 -2.204 1.00 96.06 84 SER A CA 1
ATOM 678 C C . SER A 1 84 ? -4.023 -5.581 -3.065 1.00 96.06 84 SER A C 1
ATOM 680 O O . SER A 1 84 ? -3.608 -4.646 -3.757 1.00 96.06 84 SER A O 1
ATOM 682 N N . LEU A 1 85 ? -3.415 -6.762 -3.015 1.00 95.31 85 LEU A N 1
ATOM 683 C CA . LEU A 1 85 ? -2.387 -7.152 -3.968 1.00 95.31 85 LEU A CA 1
ATOM 684 C C . LEU A 1 85 ? -2.999 -7.433 -5.331 1.00 95.31 85 LEU A C 1
ATOM 686 O O . LEU A 1 85 ? -3.933 -8.224 -5.438 1.00 95.31 85 LEU A O 1
ATOM 690 N N . THR A 1 86 ? -2.395 -6.867 -6.370 1.00 94.50 86 THR A N 1
ATOM 691 C CA . THR A 1 86 ? -2.705 -7.263 -7.742 1.00 94.50 86 THR A CA 1
ATOM 692 C C . THR A 1 86 ? -2.301 -8.730 -7.954 1.00 94.50 86 THR A C 1
ATOM 694 O O . THR A 1 86 ? -1.205 -9.130 -7.530 1.00 94.50 86 THR A O 1
ATOM 697 N N . PRO A 1 87 ? -3.115 -9.551 -8.643 1.00 90.62 87 PRO A N 1
ATOM 698 C CA . PRO A 1 87 ? -2.740 -10.917 -8.996 1.00 90.62 87 PRO A CA 1
ATOM 699 C C . PRO A 1 87 ? -1.370 -10.981 -9.693 1.00 90.62 87 PRO A C 1
ATOM 701 O O . PRO A 1 87 ? -1.091 -10.228 -10.621 1.00 90.62 87 PRO A O 1
ATOM 704 N N . GLY A 1 88 ? -0.488 -11.866 -9.220 1.00 87.94 88 GLY A N 1
ATOM 705 C CA . GLY A 1 88 ? 0.875 -12.025 -9.750 1.00 87.94 88 GLY A CA 1
ATOM 706 C C . GLY A 1 88 ? 1.905 -11.005 -9.243 1.00 87.94 88 GLY A C 1
ATOM 707 O O . GLY A 1 88 ? 3.104 -11.248 -9.368 1.00 87.94 88 GLY A O 1
ATOM 708 N N . ALA A 1 89 ? 1.493 -9.916 -8.583 1.00 90.50 89 ALA A N 1
ATOM 709 C CA . ALA A 1 89 ? 2.440 -8.950 -8.019 1.00 90.50 89 ALA A CA 1
ATOM 710 C C . ALA A 1 89 ? 3.212 -9.504 -6.814 1.00 90.50 89 ALA A C 1
ATOM 712 O O . ALA A 1 89 ? 4.297 -9.014 -6.496 1.00 90.50 89 ALA A O 1
ATOM 713 N N . LYS A 1 90 ? 2.682 -10.536 -6.143 1.00 90.00 90 LYS A N 1
ATOM 714 C CA . LYS A 1 90 ? 3.296 -11.139 -4.953 1.00 90.00 90 LYS A CA 1
ATOM 715 C C . LYS A 1 90 ? 4.720 -11.645 -5.199 1.00 90.00 90 LYS A C 1
ATOM 717 O O . LYS A 1 90 ? 5.517 -11.578 -4.277 1.00 90.00 90 LYS A O 1
ATOM 722 N N . ASP A 1 91 ? 5.038 -12.095 -6.414 1.00 89.62 91 ASP A N 1
ATOM 723 C CA . ASP A 1 91 ? 6.317 -12.741 -6.740 1.00 89.62 91 ASP A CA 1
ATOM 724 C C . ASP A 1 91 ? 7.371 -11.738 -7.252 1.00 89.62 91 ASP A C 1
ATOM 726 O O . ASP A 1 91 ? 8.550 -12.066 -7.383 1.00 89.62 91 ASP A O 1
ATOM 730 N N . LEU A 1 92 ? 6.984 -10.475 -7.478 1.00 90.56 92 LEU A N 1
ATOM 731 C CA . LEU A 1 92 ? 7.850 -9.406 -7.991 1.00 90.56 92 LEU A CA 1
ATOM 732 C C . LEU A 1 92 ? 8.733 -8.806 -6.884 1.00 90.56 92 LEU A C 1
ATOM 734 O O . LEU A 1 92 ? 8.670 -7.611 -6.575 1.00 90.56 92 LEU A O 1
ATOM 738 N N . MET A 1 93 ? 9.552 -9.656 -6.261 1.00 87.88 93 MET A N 1
ATOM 739 C CA . MET A 1 93 ? 10.377 -9.323 -5.096 1.00 87.88 93 MET A CA 1
ATOM 740 C C . MET A 1 93 ? 11.238 -8.084 -5.310 1.00 87.88 93 MET A C 1
ATOM 742 O O . MET A 1 93 ? 11.261 -7.215 -4.447 1.00 87.88 93 MET A O 1
ATOM 746 N N . ASP A 1 94 ? 11.891 -7.953 -6.461 1.00 86.94 94 ASP A N 1
ATOM 747 C CA . ASP A 1 94 ? 12.771 -6.812 -6.730 1.00 86.94 94 ASP A CA 1
ATOM 748 C C . ASP A 1 94 ? 12.029 -5.472 -6.700 1.00 86.94 94 ASP A C 1
ATOM 750 O O . ASP A 1 94 ? 12.581 -4.461 -6.260 1.00 86.94 94 ASP A 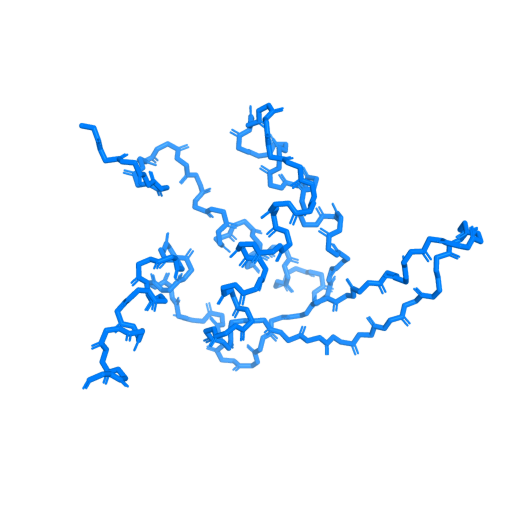O 1
ATOM 754 N N . ILE A 1 95 ? 10.758 -5.463 -7.115 1.00 89.69 95 ILE A N 1
ATOM 755 C CA . ILE A 1 95 ? 9.915 -4.269 -7.055 1.00 89.69 95 ILE A CA 1
ATOM 756 C C . ILE A 1 95 ? 9.478 -4.008 -5.616 1.00 89.69 95 ILE A C 1
ATOM 758 O O . ILE A 1 95 ? 9.527 -2.864 -5.182 1.00 89.69 95 ILE A O 1
ATOM 762 N N . TRP A 1 96 ? 9.109 -5.036 -4.846 1.00 89.69 96 TRP A N 1
ATOM 763 C CA . TRP A 1 96 ? 8.778 -4.869 -3.423 1.00 89.69 96 TRP A CA 1
ATOM 764 C C . TRP A 1 96 ? 9.954 -4.376 -2.586 1.00 89.69 96 TRP A C 1
ATOM 766 O O . TRP A 1 96 ? 9.760 -3.633 -1.619 1.00 89.69 96 TRP A O 1
ATOM 776 N N . ARG A 1 97 ? 11.167 -4.780 -2.966 1.00 87.94 97 ARG A N 1
ATOM 777 C CA . ARG A 1 97 ? 12.393 -4.375 -2.292 1.00 87.94 97 ARG A CA 1
ATOM 778 C C . ARG A 1 97 ? 12.726 -2.905 -2.531 1.00 87.94 97 ARG A C 1
ATOM 780 O O . ARG A 1 97 ? 13.081 -2.192 -1.594 1.00 87.94 97 ARG A O 1
ATOM 787 N N . ASP A 1 98 ? 12.554 -2.433 -3.764 1.00 86.38 98 ASP A N 1
ATOM 788 C CA . ASP A 1 98 ? 12.775 -1.030 -4.124 1.00 86.38 98 ASP A CA 1
ATOM 789 C C . ASP A 1 98 ? 11.713 -0.492 -5.106 1.00 86.38 98 ASP A C 1
ATOM 791 O O . ASP A 1 98 ? 11.979 -0.326 -6.307 1.00 86.38 98 ASP A O 1
ATOM 795 N N . PRO A 1 99 ? 10.504 -0.151 -4.612 1.00 88.19 99 PRO A N 1
ATOM 796 C CA . PRO A 1 99 ? 9.452 0.374 -5.477 1.00 88.19 99 PRO A CA 1
ATOM 797 C C . PRO A 1 99 ? 9.841 1.711 -6.107 1.00 88.19 99 PRO A C 1
ATOM 799 O O . PRO A 1 99 ? 9.564 1.966 -7.275 1.00 88.19 99 PRO A O 1
ATOM 802 N N . GLN A 1 100 ? 10.530 2.580 -5.362 1.00 85.69 100 GLN A N 1
ATOM 803 C CA . GLN A 1 100 ? 10.904 3.897 -5.874 1.00 85.69 100 GLN A CA 1
ATOM 804 C C . GLN A 1 100 ? 11.930 3.785 -7.007 1.00 85.69 100 GLN A C 1
ATOM 806 O O . GLN A 1 100 ? 11.807 4.487 -8.016 1.00 85.69 100 GLN A O 1
ATOM 811 N N . GLY A 1 101 ? 12.928 2.908 -6.875 1.00 86.25 101 GLY A N 1
ATOM 812 C CA . GLY A 1 101 ? 13.876 2.629 -7.950 1.00 86.25 101 GLY A CA 1
ATOM 813 C C . GLY A 1 101 ? 13.206 1.992 -9.164 1.00 86.25 101 GLY A C 1
ATOM 814 O O . GLY A 1 101 ? 13.484 2.403 -10.294 1.00 86.25 101 GLY A O 1
ATOM 815 N N . ALA A 1 102 ? 12.271 1.058 -8.961 1.00 87.31 102 ALA A N 1
ATOM 816 C CA . ALA A 1 102 ? 11.469 0.490 -10.046 1.00 87.31 102 ALA A CA 1
ATOM 817 C C . ALA A 1 102 ? 10.674 1.569 -10.803 1.00 87.31 102 ALA A C 1
ATOM 819 O O . ALA A 1 102 ? 10.753 1.643 -12.032 1.00 87.31 102 ALA A O 1
ATOM 820 N N . TRP A 1 103 ? 10.001 2.467 -10.082 1.00 86.75 103 TRP A N 1
ATOM 821 C CA . TRP A 1 103 ? 9.243 3.567 -10.682 1.00 86.75 103 TRP A CA 1
ATOM 822 C C . TRP A 1 103 ? 10.128 4.554 -11.438 1.00 86.75 103 TRP A C 1
ATOM 824 O O . TRP A 1 103 ? 9.813 4.935 -12.564 1.00 86.75 103 TRP A O 1
ATOM 834 N N . ASN A 1 104 ? 11.277 4.924 -10.872 1.00 85.62 104 ASN A N 1
ATOM 835 C CA . ASN A 1 104 ? 12.229 5.804 -11.546 1.00 85.62 104 ASN A CA 1
ATOM 836 C C . ASN A 1 104 ? 12.763 5.181 -12.846 1.00 85.62 104 ASN A C 1
ATOM 838 O O . ASN A 1 104 ? 12.912 5.890 -13.842 1.00 85.62 104 ASN A O 1
ATOM 842 N N . ARG A 1 105 ? 13.032 3.866 -12.860 1.00 86.38 105 ARG A N 1
ATOM 843 C CA . ARG A 1 105 ? 13.433 3.141 -14.078 1.00 86.38 105 ARG A CA 1
ATOM 844 C C . ARG A 1 105 ? 12.331 3.163 -15.134 1.00 86.38 105 ARG A C 1
ATOM 846 O O . ARG A 1 105 ? 12.633 3.411 -16.297 1.00 86.38 105 ARG A O 1
ATOM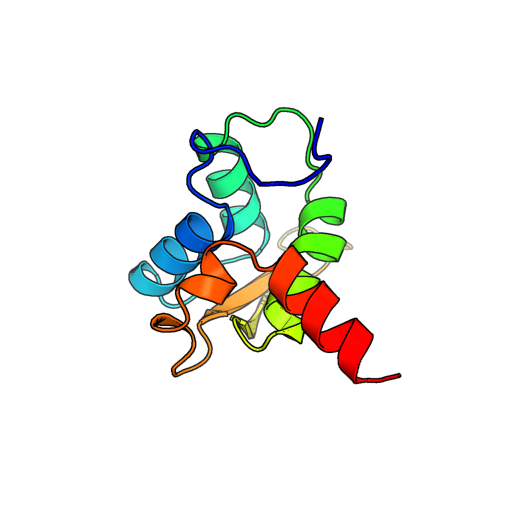 853 N N . LEU A 1 106 ? 11.078 2.951 -14.733 1.00 84.75 106 LEU A N 1
ATOM 854 C CA . LEU A 1 106 ? 9.935 2.991 -15.645 1.00 84.75 106 LEU A CA 1
ATOM 855 C C . LEU A 1 106 ? 9.725 4.398 -16.221 1.00 84.75 106 LEU A C 1
ATOM 857 O O . LEU A 1 106 ? 9.614 4.557 -17.433 1.00 84.75 106 LEU A O 1
ATOM 861 N N . ARG A 1 107 ? 9.784 5.433 -15.376 1.00 81.62 107 ARG A N 1
ATOM 862 C CA . ARG A 1 107 ? 9.646 6.836 -15.795 1.00 81.62 107 ARG A CA 1
ATOM 863 C C . ARG A 1 107 ? 10.738 7.279 -16.774 1.00 81.62 107 ARG A C 1
ATOM 865 O O . ARG A 1 107 ? 10.452 8.068 -17.662 1.00 81.62 107 ARG A O 1
ATOM 872 N N . ARG A 1 108 ? 11.974 6.789 -16.623 1.00 78.06 108 ARG A N 1
ATOM 873 C CA . ARG A 1 108 ? 13.092 7.110 -17.533 1.00 78.06 108 ARG A CA 1
ATOM 874 C C . ARG A 1 108 ? 12.997 6.430 -18.898 1.00 78.06 108 ARG A C 1
ATOM 876 O O . ARG A 1 108 ? 13.592 6.937 -19.830 1.00 78.06 108 ARG A O 1
ATOM 883 N N . LYS A 1 109 ? 12.304 5.293 -19.002 1.00 69.62 109 LYS A N 1
ATOM 884 C CA . LYS A 1 109 ? 12.108 4.567 -20.271 1.00 69.62 109 LYS A CA 1
ATOM 885 C C . LYS A 1 109 ? 10.933 5.094 -21.102 1.00 69.62 109 LYS A C 1
ATOM 887 O O . LYS A 1 109 ? 10.778 4.680 -22.240 1.00 69.62 109 LYS A O 1
ATOM 892 N N . ALA A 1 110 ? 10.086 5.939 -20.517 1.00 61.62 110 ALA A N 1
ATOM 893 C CA . ALA A 1 110 ? 8.915 6.526 -21.168 1.00 61.62 110 ALA A CA 1
ATOM 894 C C . ALA A 1 110 ? 9.203 7.888 -21.840 1.00 61.62 110 ALA A C 1
ATOM 896 O O . ALA A 1 110 ? 8.267 8.555 -22.275 1.00 61.62 110 ALA A O 1
ATOM 897 N N . ILE A 1 111 ? 10.474 8.305 -21.868 1.00 49.62 111 ILE A N 1
ATOM 898 C CA . ILE A 1 111 ? 11.010 9.510 -22.521 1.00 49.62 111 ILE A CA 1
ATOM 899 C C . ILE A 1 111 ? 11.987 9.024 -23.587 1.00 49.62 111 ILE A C 1
ATOM 901 O O . ILE A 1 111 ? 11.968 9.597 -24.693 1.00 49.62 111 ILE A O 1
#

Foldseek 3Di:
DDPAQDDPQDPQLLVQLLVVLVVPVKDWLVVSVVSNCVRRVDPDDDSVNCCVPPVVLCVVVQQKDWDDWAQDPDPPDDTTTMIHGRPPSSVVVVCSNPSPVVSVVVVVVVD

pLDDT: mean 82.39, std 15.3, range [34.81, 96.06]